Protein AF-A0A6A4ZXA6-F1 (afdb_monomer_lite)

Organism: Aphanomyces astaci (NCBI:txid112090)

Sequence (183 aa):
MFGPQASEKSFHLDRCVRVLPHDNDTHGMFVAVLHKTNELVSVAAGPAAAAPLPSSDKKVATADKKKLLKQRVGVYSPISSGHFKLVSSGFGIDLPSTSFMEHLNFTKTRDVHYVTEGVANVLGRYAGRLHVHKAGTTAFQMTPTGCVVADDGLRAIVRHCSERVITLDMDEFSQMGQFALET

Structure (mmCIF, N/CA/C/O backbone):
data_AF-A0A6A4ZXA6-F1
#
_entry.id   AF-A0A6A4ZXA6-F1
#
loop_
_atom_site.group_PDB
_atom_site.id
_atom_site.type_symbol
_atom_site.label_atom_id
_atom_site.label_alt_id
_atom_site.label_comp_id
_atom_site.label_asym_id
_atom_site.label_entity_id
_atom_site.label_seq_id
_atom_site.pdbx_PDB_ins_code
_atom_site.Cartn_x
_atom_site.Cartn_y
_atom_site.Cartn_z
_atom_site.occupancy
_atom_site.B_iso_or_equiv
_atom_site.auth_seq_id
_atom_site.auth_comp_id
_atom_site.auth_asym_id
_atom_site.auth_atom_id
_atom_site.pdbx_PDB_model_num
ATOM 1 N N . MET A 1 1 ? 11.146 12.376 -38.628 1.00 50.78 1 MET A N 1
ATOM 2 C CA . MET A 1 1 ? 11.640 12.039 -37.274 1.00 50.78 1 MET A CA 1
ATOM 3 C C . MET A 1 1 ? 13.143 11.817 -37.390 1.00 50.78 1 MET A C 1
ATOM 5 O O . MET A 1 1 ? 13.542 11.081 -38.282 1.00 50.78 1 MET A O 1
ATOM 9 N N . PHE A 1 2 ? 13.976 12.512 -36.613 1.00 62.19 2 PHE A N 1
ATOM 10 C CA . PHE A 1 2 ? 15.436 12.391 -36.728 1.00 62.19 2 PHE A CA 1
ATOM 11 C C . PHE A 1 2 ? 15.895 11.013 -36.225 1.00 62.19 2 PHE A C 1
ATOM 13 O O . PHE A 1 2 ? 15.469 10.575 -35.155 1.00 62.19 2 PHE A O 1
ATOM 20 N N . GLY A 1 3 ? 16.705 10.317 -37.028 1.00 65.25 3 GLY A N 1
ATOM 21 C CA . GLY A 1 3 ? 17.327 9.049 -36.642 1.00 65.25 3 GLY A CA 1
ATOM 22 C C . GLY A 1 3 ? 18.438 9.252 -35.603 1.00 65.25 3 GLY A C 1
ATOM 23 O O . GLY A 1 3 ? 18.925 10.376 -35.461 1.00 65.25 3 GLY A O 1
ATOM 24 N N . PRO A 1 4 ? 18.833 8.193 -34.875 1.00 69.81 4 PRO A N 1
ATOM 25 C CA . PRO A 1 4 ? 19.841 8.300 -33.827 1.00 69.81 4 PRO A CA 1
ATOM 26 C C . PRO A 1 4 ? 21.199 8.743 -34.386 1.00 69.81 4 PRO A C 1
ATOM 28 O O . PRO A 1 4 ? 21.635 8.293 -35.451 1.00 69.81 4 PRO A O 1
ATOM 31 N N . GLN A 1 5 ? 21.874 9.624 -33.652 1.00 79.56 5 GLN A N 1
ATOM 32 C CA . GLN A 1 5 ? 23.216 10.100 -33.975 1.00 79.56 5 GLN A CA 1
ATOM 33 C C . GLN A 1 5 ? 24.266 9.004 -33.737 1.00 79.56 5 GLN A C 1
ATOM 35 O O . GLN A 1 5 ? 24.037 8.025 -33.027 1.00 79.56 5 GLN A O 1
ATOM 40 N N . ALA A 1 6 ? 25.458 9.152 -34.327 1.00 75.69 6 ALA A N 1
ATOM 41 C CA . ALA A 1 6 ? 26.517 8.141 -34.235 1.00 75.69 6 ALA A CA 1
ATOM 42 C C . ALA A 1 6 ? 26.943 7.822 -32.786 1.00 75.69 6 ALA A C 1
ATOM 44 O O . ALA A 1 6 ? 27.274 6.675 -32.492 1.00 75.69 6 ALA A O 1
ATOM 45 N N . SER A 1 7 ? 26.881 8.807 -31.886 1.00 77.94 7 SER A N 1
ATOM 46 C CA . SER A 1 7 ? 27.141 8.670 -30.446 1.00 77.94 7 SER A CA 1
ATOM 47 C C . SER A 1 7 ? 26.075 7.861 -29.699 1.00 77.94 7 SER A C 1
ATOM 49 O O . SER A 1 7 ? 26.366 7.295 -28.652 1.00 77.94 7 SER A O 1
ATOM 51 N N . GLU A 1 8 ? 24.860 7.772 -30.240 1.00 74.00 8 GLU A N 1
ATOM 52 C CA . GLU A 1 8 ? 23.698 7.149 -29.594 1.00 74.00 8 GLU A CA 1
ATOM 53 C C . GLU A 1 8 ? 23.562 5.660 -29.943 1.00 74.00 8 GLU A C 1
ATOM 55 O O . GLU A 1 8 ? 22.732 4.951 -29.371 1.00 74.00 8 GLU A O 1
ATOM 60 N N . LYS A 1 9 ? 24.410 5.148 -30.848 1.00 75.62 9 LYS A N 1
ATOM 61 C CA . LYS A 1 9 ? 24.438 3.727 -31.232 1.00 75.62 9 LYS A CA 1
ATOM 62 C C . LYS A 1 9 ? 24.768 2.791 -30.064 1.00 75.62 9 LYS A C 1
ATOM 64 O O . LYS A 1 9 ? 24.406 1.621 -30.114 1.00 75.62 9 LYS A O 1
ATOM 69 N N . SER A 1 10 ? 25.437 3.285 -29.021 1.00 81.50 10 SER A N 1
ATOM 70 C CA . SER A 1 10 ? 25.788 2.512 -27.821 1.00 81.50 10 SER A CA 1
ATOM 71 C C . SER A 1 10 ? 24.666 2.441 -26.779 1.00 81.50 10 SER A C 1
ATOM 73 O O . SER A 1 10 ? 24.775 1.678 -25.825 1.00 81.50 10 SER A O 1
ATOM 75 N N . PHE A 1 11 ? 23.584 3.209 -26.935 1.00 80.88 11 PHE A N 1
ATOM 76 C CA . PHE A 1 11 ? 22.547 3.350 -25.907 1.00 80.88 11 PHE A CA 1
ATOM 77 C C . PHE A 1 11 ? 21.456 2.267 -25.951 1.00 80.88 11 PHE A C 1
ATOM 79 O O . PHE A 1 11 ? 20.495 2.357 -25.193 1.00 80.88 11 PHE A O 1
ATOM 86 N N . HIS A 1 12 ? 21.598 1.238 -26.801 1.00 84.94 12 HIS A N 1
ATOM 87 C CA . HIS A 1 12 ? 20.638 0.127 -26.940 1.00 84.94 12 HIS A CA 1
ATOM 88 C C . HIS A 1 12 ? 19.175 0.596 -27.108 1.00 84.94 12 HIS A C 1
ATOM 90 O O . HIS A 1 12 ? 18.246 0.013 -26.544 1.00 84.94 12 HIS A O 1
ATOM 96 N N . LEU A 1 13 ? 18.971 1.689 -27.859 1.00 87.75 13 LEU A N 1
ATOM 97 C CA . LEU A 1 13 ? 17.669 2.352 -28.031 1.00 87.75 13 LEU A CA 1
ATOM 98 C C . LEU A 1 13 ? 16.626 1.475 -28.734 1.00 87.75 13 LEU A C 1
ATOM 100 O O . LEU A 1 13 ? 15.432 1.727 -28.605 1.00 87.75 13 LEU A O 1
ATOM 104 N N . ASP A 1 14 ? 17.073 0.447 -29.455 1.00 88.00 14 ASP A N 1
ATOM 105 C CA . ASP A 1 14 ? 16.246 -0.582 -30.088 1.00 88.00 14 ASP A CA 1
ATOM 106 C C . ASP A 1 14 ? 15.427 -1.396 -29.074 1.00 88.00 14 ASP A C 1
ATOM 108 O O . ASP A 1 14 ? 14.372 -1.926 -29.412 1.00 88.00 14 ASP A O 1
ATOM 112 N N . ARG A 1 15 ? 15.877 -1.452 -27.814 1.00 89.19 15 ARG A N 1
ATOM 113 C CA . ARG A 1 15 ? 15.171 -2.121 -26.711 1.00 89.19 15 ARG A CA 1
ATOM 114 C C . ARG A 1 15 ? 14.193 -1.206 -25.976 1.00 89.19 15 ARG A C 1
ATOM 116 O O . ARG A 1 15 ? 13.484 -1.669 -25.082 1.00 89.19 15 ARG A O 1
ATOM 123 N N . CYS A 1 16 ? 14.180 0.084 -26.298 1.00 92.25 16 CYS A N 1
ATOM 124 C CA . CYS A 1 16 ? 13.228 1.035 -25.742 1.00 92.25 16 CYS A CA 1
ATOM 125 C C . CYS A 1 16 ? 11.961 1.086 -26.599 1.00 92.25 16 CYS A C 1
ATOM 127 O O . CYS A 1 16 ? 12.003 0.891 -27.812 1.00 92.25 16 CYS A O 1
ATOM 129 N N . VAL A 1 17 ? 10.832 1.412 -25.974 1.00 91.75 17 VAL A N 1
ATOM 130 C CA . VAL A 1 17 ? 9.545 1.519 -26.668 1.00 91.75 17 VAL A CA 1
ATOM 131 C C . VAL A 1 17 ? 9.154 2.986 -26.793 1.00 91.75 17 VAL A C 1
ATOM 133 O O . VAL A 1 17 ? 9.130 3.726 -25.807 1.00 91.75 17 VAL A O 1
ATOM 136 N N . ARG A 1 18 ? 8.837 3.405 -28.020 1.00 91.44 18 ARG A N 1
ATOM 137 C CA . ARG A 1 18 ? 8.199 4.690 -28.323 1.00 91.44 18 ARG A CA 1
ATOM 138 C C . ARG A 1 18 ? 6.748 4.418 -28.680 1.00 91.44 18 ARG A C 1
ATOM 140 O O . ARG A 1 18 ? 6.487 3.723 -29.653 1.00 91.44 18 ARG A O 1
ATOM 147 N N . VAL A 1 19 ? 5.836 4.972 -27.896 1.00 93.44 19 VAL A N 1
ATOM 148 C CA . VAL A 1 19 ? 4.400 4.948 -28.179 1.00 93.44 19 VAL A CA 1
ATOM 149 C C . VAL A 1 19 ? 4.070 6.262 -28.875 1.00 93.44 19 VAL A C 1
ATOM 151 O O . VAL A 1 19 ? 4.289 7.333 -28.298 1.00 93.44 19 VAL A O 1
ATOM 154 N N . LEU A 1 20 ? 3.627 6.190 -30.131 1.00 92.69 20 LEU A N 1
ATOM 155 C CA . LEU A 1 20 ? 3.358 7.367 -30.957 1.00 92.69 20 LEU A CA 1
ATOM 156 C C . LEU A 1 20 ? 1.852 7.638 -31.013 1.00 92.69 20 LEU A C 1
ATOM 158 O O . LEU A 1 20 ? 1.087 6.704 -31.247 1.00 92.69 20 LEU A O 1
ATOM 162 N N . PRO A 1 21 ? 1.405 8.902 -30.862 1.00 95.12 21 PRO A N 1
ATOM 163 C CA . PRO A 1 21 ? -0.023 9.188 -30.781 1.00 95.12 21 PRO A CA 1
ATOM 164 C C . PRO A 1 21 ? -0.852 8.704 -31.969 1.00 95.12 21 PRO A C 1
ATOM 166 O O . PRO A 1 21 ? -1.952 8.199 -31.787 1.00 95.12 21 PRO A O 1
ATOM 169 N N . HIS A 1 22 ? -0.310 8.829 -33.181 1.00 94.00 22 HIS A N 1
ATOM 170 C CA . HIS A 1 22 ? -1.002 8.468 -34.419 1.00 94.00 22 HIS A CA 1
ATOM 171 C C . HIS A 1 22 ? -1.005 6.960 -34.703 1.00 94.00 22 HIS A C 1
ATOM 173 O O . HIS A 1 22 ? -1.900 6.492 -35.397 1.00 94.00 22 HIS A O 1
ATOM 179 N N . ASP A 1 23 ? -0.044 6.208 -34.160 1.00 91.94 23 ASP A N 1
ATOM 180 C CA . ASP A 1 23 ? 0.053 4.756 -34.366 1.00 91.94 23 ASP A CA 1
ATOM 181 C C . ASP A 1 23 ? -0.710 3.965 -33.296 1.00 91.94 23 ASP A C 1
ATOM 183 O O . ASP A 1 23 ? -1.041 2.796 -33.493 1.00 91.94 23 ASP A O 1
ATOM 187 N N . ASN A 1 24 ? -0.954 4.578 -32.133 1.00 90.81 24 ASN A N 1
ATOM 188 C CA . ASN A 1 24 ? -1.471 3.887 -30.954 1.00 90.81 24 ASN A CA 1
ATOM 189 C C . ASN A 1 24 ? -2.740 4.514 -30.353 1.00 90.81 24 ASN A C 1
ATOM 191 O O . ASN A 1 24 ? -3.172 4.040 -29.306 1.00 90.81 24 ASN A O 1
ATOM 195 N N . ASP A 1 25 ? -3.311 5.551 -30.982 1.00 92.31 25 ASP A N 1
ATOM 196 C CA . ASP A 1 25 ? -4.510 6.276 -30.514 1.00 92.31 25 ASP A CA 1
ATOM 197 C C . ASP A 1 25 ? -4.444 6.624 -29.012 1.00 92.31 25 ASP A C 1
ATOM 199 O O . ASP A 1 25 ? -5.334 6.355 -28.207 1.00 92.31 25 ASP A O 1
ATOM 203 N N . THR A 1 26 ? -3.288 7.143 -28.598 1.00 92.25 26 THR A N 1
ATOM 204 C CA . THR A 1 26 ? -2.966 7.451 -27.198 1.00 92.25 26 THR A CA 1
ATOM 205 C C . THR A 1 26 ? -2.014 8.646 -27.119 1.00 92.25 26 THR A C 1
ATOM 207 O O . THR A 1 26 ? -1.685 9.270 -28.125 1.00 92.25 26 THR A O 1
ATOM 210 N N . HIS A 1 27 ? -1.563 9.019 -25.923 1.00 90.44 27 HIS A N 1
ATOM 211 C CA . HIS A 1 27 ? -0.550 10.062 -25.763 1.00 90.44 27 HIS A CA 1
ATOM 212 C C . HIS A 1 27 ? 0.850 9.553 -26.133 1.00 90.44 27 HIS A C 1
ATOM 214 O O . HIS A 1 27 ? 1.136 8.358 -26.125 1.00 90.44 27 HIS A O 1
ATOM 220 N N . GLY A 1 28 ? 1.761 10.481 -26.429 1.00 93.69 28 GLY A N 1
ATOM 221 C CA . GLY A 1 28 ? 3.150 10.139 -26.720 1.00 93.69 28 GLY A CA 1
ATOM 222 C C . GLY A 1 28 ? 3.889 9.718 -25.452 1.00 93.69 28 GLY A C 1
ATOM 223 O O . GLY A 1 28 ? 3.927 10.481 -24.487 1.00 93.69 28 GLY A O 1
ATOM 224 N N . MET A 1 29 ? 4.502 8.534 -25.453 1.00 95.31 29 MET A N 1
ATOM 225 C CA . MET A 1 29 ? 5.278 8.027 -24.314 1.00 95.31 29 MET A CA 1
ATOM 226 C C . MET A 1 29 ? 6.593 7.394 -24.770 1.00 95.31 29 MET A C 1
ATOM 228 O O . MET A 1 29 ? 6.681 6.796 -25.843 1.00 95.31 29 MET A O 1
ATOM 232 N N . PHE A 1 30 ? 7.618 7.491 -23.925 1.00 93.69 30 PHE A N 1
ATOM 233 C CA . PHE A 1 30 ? 8.872 6.764 -24.090 1.00 93.69 30 PHE A CA 1
ATOM 234 C C . PHE A 1 30 ? 9.131 5.907 -22.857 1.00 93.69 30 PHE A C 1
ATOM 236 O O . PHE A 1 30 ? 9.130 6.414 -21.735 1.00 93.69 30 PHE A O 1
ATOM 243 N N . VAL A 1 31 ? 9.355 4.614 -23.073 1.00 94.50 31 VAL A N 1
ATOM 244 C CA . VAL A 1 31 ? 9.535 3.634 -22.005 1.00 94.50 31 VAL A CA 1
ATOM 245 C C . VAL A 1 31 ? 10.896 2.967 -22.153 1.00 94.50 31 VAL A C 1
ATOM 247 O O . VAL A 1 31 ? 11.221 2.401 -23.199 1.00 94.50 31 VAL A O 1
ATOM 250 N N . ALA A 1 32 ? 11.674 3.003 -21.073 1.00 94.81 32 ALA A N 1
ATOM 251 C CA . ALA A 1 32 ? 12.934 2.287 -20.943 1.00 94.81 32 ALA A CA 1
ATOM 252 C C . ALA A 1 32 ? 12.942 1.500 -19.629 1.00 94.81 32 ALA A C 1
ATOM 254 O O . ALA A 1 32 ? 12.649 2.048 -18.566 1.00 94.81 32 ALA A O 1
ATOM 255 N N . VAL A 1 33 ? 13.291 0.215 -19.705 1.00 93.38 33 VAL A N 1
ATOM 256 C CA . VAL A 1 33 ? 13.429 -0.661 -18.537 1.00 93.38 33 VAL A CA 1
ATOM 257 C C . VAL A 1 33 ? 14.907 -0.966 -18.343 1.00 93.38 33 VAL A C 1
ATOM 259 O O . VAL A 1 33 ? 15.556 -1.523 -19.227 1.00 93.38 33 VAL A O 1
ATOM 262 N N . LEU A 1 34 ? 15.442 -0.589 -17.185 1.00 92.00 34 LEU A N 1
ATOM 263 C CA . LEU A 1 34 ? 16.853 -0.759 -16.854 1.00 92.00 34 LEU A CA 1
ATOM 264 C C . LEU A 1 34 ? 17.009 -1.874 -15.821 1.00 92.00 34 LEU A C 1
ATOM 266 O O . LEU A 1 34 ? 16.364 -1.853 -14.774 1.00 92.00 34 LEU A O 1
ATOM 270 N N . HIS A 1 35 ? 17.899 -2.827 -16.098 1.00 90.25 35 HIS A N 1
ATOM 271 C CA . HIS A 1 35 ? 18.305 -3.831 -15.120 1.00 90.25 35 HIS A CA 1
ATOM 272 C C . HIS A 1 35 ? 19.606 -3.391 -14.458 1.00 90.25 35 HIS A C 1
ATOM 274 O O . HIS A 1 35 ? 20.633 -3.213 -15.111 1.00 90.25 35 HIS A O 1
ATOM 280 N N . LYS A 1 36 ? 19.561 -3.219 -13.141 1.00 89.19 36 LYS A N 1
ATOM 281 C CA . LYS A 1 36 ? 20.749 -2.961 -12.341 1.00 89.19 36 LYS A CA 1
ATOM 282 C C . LYS A 1 36 ? 21.529 -4.268 -12.153 1.00 89.19 36 LYS A C 1
ATOM 284 O O . LYS A 1 36 ? 21.052 -5.158 -11.464 1.00 89.19 36 LYS A O 1
ATOM 289 N N . THR A 1 37 ? 22.719 -4.367 -12.744 1.00 89.88 37 THR A N 1
ATOM 290 C CA . THR A 1 37 ? 23.527 -5.605 -12.774 1.00 89.88 37 THR A CA 1
ATOM 291 C C . THR A 1 37 ? 24.485 -5.774 -11.598 1.00 89.88 37 THR A C 1
ATOM 293 O O . THR A 1 37 ? 24.939 -6.883 -11.345 1.00 89.88 37 THR A O 1
ATOM 296 N N . ASN A 1 38 ? 24.797 -4.692 -10.884 1.00 91.00 38 ASN A N 1
ATOM 297 C CA . ASN A 1 38 ? 25.727 -4.694 -9.758 1.00 91.00 38 ASN A CA 1
ATOM 298 C C . ASN A 1 38 ? 25.038 -4.173 -8.498 1.00 91.00 38 ASN A C 1
ATOM 300 O O . ASN A 1 38 ? 24.200 -3.266 -8.559 1.00 91.00 38 ASN A O 1
ATOM 304 N N . GLU A 1 39 ? 25.421 -4.710 -7.343 1.00 84.19 39 GLU A N 1
ATOM 305 C CA . GLU A 1 39 ? 24.947 -4.213 -6.056 1.00 84.19 39 GLU A CA 1
ATOM 306 C C . GLU A 1 39 ? 25.460 -2.780 -5.822 1.00 84.19 39 GLU A C 1
ATOM 308 O O . GLU A 1 39 ? 26.601 -2.454 -6.155 1.00 84.19 39 GLU A O 1
ATOM 313 N N . LEU A 1 40 ? 24.615 -1.885 -5.286 1.00 73.88 40 LEU A N 1
ATOM 314 C CA . LEU A 1 40 ? 25.129 -0.573 -4.873 1.00 73.88 40 LEU A CA 1
ATOM 315 C C . LEU A 1 40 ? 25.835 -0.780 -3.541 1.00 73.88 40 LEU A C 1
ATOM 317 O O . LEU A 1 40 ? 25.205 -1.269 -2.603 1.00 73.88 40 LEU A O 1
ATOM 321 N N . VAL A 1 41 ? 27.066 -0.289 -3.413 1.00 74.94 41 VAL A N 1
ATOM 322 C CA . VAL A 1 41 ? 27.603 0.020 -2.087 1.00 74.94 41 VAL A CA 1
ATOM 323 C C . VAL A 1 41 ? 26.605 0.970 -1.432 1.00 74.94 41 VAL A C 1
ATOM 325 O O . VAL A 1 41 ? 26.224 1.975 -2.036 1.00 74.94 41 VAL A O 1
ATOM 328 N N . SER A 1 42 ? 26.110 0.623 -0.243 1.00 64.38 42 SER A N 1
ATOM 329 C CA . SER A 1 42 ? 25.126 1.445 0.452 1.00 64.38 42 SER A CA 1
ATOM 330 C C . SER A 1 42 ? 25.741 2.809 0.753 1.00 64.38 42 SER A C 1
ATOM 332 O O . SER A 1 42 ? 26.477 2.970 1.726 1.00 64.38 42 SER A O 1
ATOM 334 N N . VAL A 1 43 ? 25.459 3.799 -0.088 1.00 63.66 43 VAL A N 1
ATOM 335 C CA . VAL A 1 43 ? 25.826 5.178 0.199 1.00 63.66 43 VAL A CA 1
ATOM 336 C C . VAL A 1 43 ? 24.891 5.621 1.313 1.00 63.66 43 VAL A C 1
ATOM 338 O O . VAL A 1 43 ? 23.668 5.607 1.148 1.00 63.66 43 VAL A O 1
ATOM 341 N N . ALA A 1 44 ? 25.451 5.941 2.480 1.00 60.12 44 ALA A N 1
ATOM 342 C CA . ALA A 1 44 ? 24.679 6.572 3.534 1.00 60.12 44 ALA A CA 1
ATOM 343 C C . ALA A 1 44 ? 24.067 7.841 2.933 1.00 60.12 44 ALA A C 1
ATOM 345 O O . ALA A 1 44 ? 24.794 8.762 2.563 1.00 60.12 44 ALA A O 1
ATOM 346 N N . ALA A 1 45 ? 22.739 7.863 2.777 1.00 56.75 45 ALA A N 1
ATOM 347 C CA . ALA A 1 45 ? 22.037 9.094 2.451 1.00 56.75 45 ALA A CA 1
ATOM 348 C C . ALA A 1 45 ? 22.528 10.163 3.439 1.00 56.75 45 ALA A C 1
ATOM 350 O O . ALA A 1 45 ? 22.675 9.852 4.627 1.00 56.75 45 ALA A O 1
ATOM 351 N N . GLY A 1 46 ? 22.862 11.349 2.916 1.00 55.84 46 GLY A N 1
ATOM 352 C CA . GLY A 1 46 ? 23.458 12.469 3.651 1.00 55.84 46 GLY A CA 1
ATOM 353 C C . GLY A 1 46 ? 22.744 12.792 4.970 1.00 55.84 46 GLY A C 1
ATOM 354 O O . GLY A 1 46 ? 21.685 12.230 5.253 1.00 55.84 46 GLY A O 1
ATOM 355 N N . PRO A 1 47 ? 23.339 13.664 5.804 1.00 51.59 47 PRO A N 1
ATOM 356 C CA . PRO A 1 47 ? 23.087 13.721 7.238 1.00 51.59 47 PRO A CA 1
ATOM 357 C C . PRO A 1 47 ? 21.594 13.636 7.535 1.00 51.59 47 PRO A C 1
ATOM 359 O O . PRO A 1 47 ? 20.806 14.456 7.063 1.00 51.59 47 PRO A O 1
ATOM 362 N N . ALA A 1 48 ? 21.217 12.618 8.315 1.00 53.38 48 ALA A N 1
ATOM 363 C CA . ALA A 1 48 ? 19.933 12.608 8.990 1.00 53.38 48 ALA A CA 1
ATOM 364 C C . ALA A 1 48 ? 19.730 14.012 9.562 1.00 53.38 48 ALA A C 1
ATOM 366 O O . ALA A 1 48 ? 20.631 14.488 10.259 1.00 53.38 48 ALA A O 1
ATOM 367 N N . ALA A 1 49 ? 18.616 14.678 9.234 1.00 48.03 49 ALA A N 1
ATOM 368 C CA . ALA A 1 49 ? 18.249 15.926 9.892 1.00 48.03 49 ALA A CA 1
ATOM 369 C C . ALA A 1 49 ? 18.500 15.714 11.385 1.00 48.03 49 ALA A C 1
ATOM 371 O O . ALA A 1 49 ? 17.960 14.759 11.955 1.00 48.03 49 ALA A O 1
ATOM 372 N N . ALA A 1 50 ? 19.450 16.477 11.936 1.00 42.47 50 ALA A N 1
ATOM 373 C CA . ALA A 1 50 ? 20.079 16.148 13.201 1.00 42.47 50 ALA A CA 1
ATOM 374 C C . ALA A 1 50 ? 18.992 15.815 14.223 1.00 42.47 50 ALA A C 1
ATOM 376 O O . ALA A 1 50 ? 18.095 16.623 14.474 1.00 42.47 50 ALA A O 1
ATOM 377 N N . ALA A 1 51 ? 19.057 14.620 14.817 1.00 47.47 51 ALA A N 1
ATOM 378 C CA . ALA A 1 51 ? 18.434 14.461 16.118 1.00 47.47 51 ALA A CA 1
ATOM 379 C C . ALA A 1 51 ? 19.026 15.587 16.985 1.00 47.47 51 ALA A C 1
ATOM 381 O O . ALA A 1 51 ? 20.254 15.721 16.986 1.00 47.47 51 ALA A O 1
ATOM 382 N N . PRO A 1 52 ? 18.214 16.436 17.644 1.00 39.78 52 PRO A N 1
ATOM 383 C CA . PRO A 1 52 ? 18.758 17.549 18.402 1.00 39.78 52 PRO A CA 1
ATOM 384 C C . PRO A 1 52 ? 19.734 16.984 19.433 1.00 39.78 52 PRO A C 1
ATOM 386 O O . PRO A 1 52 ? 19.339 16.207 20.308 1.00 39.78 52 PRO A O 1
ATOM 389 N N . LEU A 1 53 ? 21.015 17.326 19.292 1.00 34.00 53 LEU A N 1
ATOM 390 C CA . LEU A 1 53 ? 22.008 17.057 20.320 1.00 34.00 53 LEU A CA 1
ATOM 391 C C . LEU A 1 53 ? 21.581 17.826 21.578 1.00 34.00 53 LEU A C 1
ATOM 393 O O . LEU A 1 53 ? 21.160 18.981 21.473 1.00 34.00 53 LEU A O 1
ATOM 397 N N . PRO A 1 54 ? 21.648 17.208 22.768 1.00 39.12 54 PRO A N 1
ATOM 398 C CA . PRO A 1 54 ? 21.372 17.913 24.003 1.00 39.12 54 PRO A CA 1
ATOM 399 C C . PRO A 1 54 ? 22.438 18.998 24.160 1.00 39.12 54 PRO A C 1
ATOM 401 O O . PRO A 1 54 ? 23.625 18.691 24.241 1.00 39.12 54 PRO A O 1
ATOM 404 N N . SER A 1 55 ? 22.014 20.261 24.195 1.00 37.47 55 SER A N 1
ATOM 405 C CA . SER A 1 55 ? 22.864 21.359 24.639 1.00 37.47 55 SER A CA 1
ATOM 406 C C . SER A 1 55 ? 23.451 20.979 25.996 1.00 37.47 55 SER A C 1
ATOM 408 O O . SER A 1 55 ? 22.724 20.648 26.939 1.00 37.47 55 SER A O 1
ATOM 410 N N . SER A 1 56 ? 24.775 20.948 26.053 1.00 39.66 56 SER A N 1
ATOM 411 C CA . SER A 1 56 ? 25.562 20.669 27.239 1.00 39.66 56 SER A CA 1
ATOM 412 C C . SER A 1 56 ? 25.408 21.812 28.234 1.00 39.66 56 SER A C 1
ATOM 414 O O . SER A 1 56 ? 26.274 22.667 28.325 1.00 39.66 56 SER A O 1
ATOM 416 N N . ASP A 1 57 ? 24.317 21.803 28.990 1.00 34.28 57 ASP A N 1
ATOM 417 C CA . ASP A 1 57 ? 24.240 22.508 30.258 1.00 34.28 57 ASP A CA 1
ATOM 418 C C . ASP A 1 57 ? 23.621 21.587 31.301 1.00 34.28 57 ASP A C 1
ATOM 420 O O . ASP A 1 57 ? 22.481 21.122 31.215 1.00 34.28 57 ASP A O 1
ATOM 424 N N . LYS A 1 58 ? 24.454 21.265 32.290 1.00 42.62 58 LYS A N 1
ATOM 425 C CA . LYS A 1 58 ? 24.099 20.496 33.474 1.00 42.62 58 LYS A CA 1
ATOM 426 C C . LYS A 1 58 ? 22.989 21.233 34.217 1.00 42.62 58 LYS A C 1
ATOM 428 O O . LYS A 1 58 ? 23.272 22.206 34.906 1.00 42.62 58 LYS A O 1
ATOM 433 N N . LYS A 1 59 ? 21.761 20.717 34.152 1.00 32.41 59 LYS A N 1
ATOM 434 C CA . LYS A 1 59 ? 20.785 20.745 35.254 1.00 32.41 59 LYS A CA 1
ATOM 435 C C . LYS A 1 59 ? 19.672 19.727 34.984 1.00 32.41 59 LYS A C 1
ATOM 437 O O . LYS A 1 59 ? 18.915 19.848 34.032 1.00 32.41 59 LYS A O 1
ATOM 442 N N . VAL A 1 60 ? 19.685 18.690 35.823 1.00 41.66 60 VAL A N 1
ATOM 443 C CA . VAL A 1 60 ? 18.576 17.824 36.259 1.00 41.66 60 VAL A CA 1
ATOM 444 C C . VAL A 1 60 ? 17.438 17.650 35.243 1.00 41.66 60 VAL A C 1
ATOM 446 O O . VAL A 1 60 ? 16.525 18.463 35.173 1.00 41.66 60 VAL A O 1
ATOM 449 N N . ALA A 1 61 ? 17.453 16.545 34.495 1.00 32.47 61 ALA A N 1
ATOM 450 C CA . ALA A 1 61 ? 16.292 16.101 33.731 1.00 32.47 61 ALA A CA 1
ATOM 451 C C . ALA A 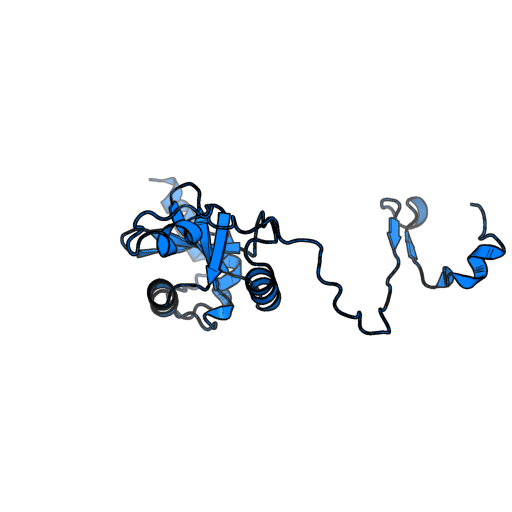1 61 ? 15.990 14.641 34.082 1.00 32.47 61 ALA A C 1
ATOM 453 O O . ALA A 1 61 ? 16.656 13.712 33.626 1.00 32.47 61 ALA A O 1
ATOM 454 N N . THR A 1 62 ? 14.983 14.496 34.938 1.00 35.12 62 THR A N 1
ATOM 455 C CA . THR A 1 62 ? 14.187 13.301 35.219 1.00 35.12 62 THR A CA 1
ATOM 456 C C . THR A 1 62 ? 13.710 12.606 33.937 1.00 35.12 62 THR A C 1
ATOM 458 O O . THR A 1 62 ? 13.809 13.144 32.835 1.00 35.12 62 THR A O 1
ATOM 461 N N . ALA A 1 63 ? 13.204 11.382 34.100 1.00 38.75 63 ALA A N 1
ATOM 462 C CA . ALA A 1 63 ? 12.774 10.375 33.120 1.00 38.75 63 ALA A CA 1
ATOM 463 C C . ALA A 1 63 ? 11.890 10.814 31.913 1.00 38.75 63 ALA A C 1
ATOM 465 O O . ALA A 1 63 ? 11.468 9.969 31.121 1.00 38.75 63 ALA A O 1
ATOM 466 N N . ASP A 1 64 ? 11.640 12.105 31.706 1.00 43.62 64 ASP A N 1
ATOM 467 C CA . ASP A 1 64 ? 10.667 12.664 30.765 1.00 43.62 64 ASP A CA 1
ATOM 468 C C . ASP A 1 64 ? 11.181 12.868 29.328 1.00 43.62 64 ASP A C 1
ATOM 470 O O . ASP A 1 64 ? 10.392 12.870 28.379 1.00 43.62 64 ASP A O 1
ATOM 474 N N . LYS A 1 65 ? 12.500 12.938 29.086 1.00 40.66 65 LYS A N 1
ATOM 475 C CA . LYS A 1 65 ? 13.032 13.139 27.715 1.00 40.66 65 LYS A CA 1
ATOM 476 C C . LYS A 1 65 ? 12.845 11.937 26.776 1.00 40.66 65 LYS A C 1
ATOM 478 O O . LYS A 1 65 ? 12.801 12.117 25.561 1.00 40.66 65 LYS A O 1
ATOM 483 N N . LYS A 1 66 ? 12.645 10.719 27.301 1.00 36.44 66 LYS A N 1
ATOM 484 C CA . LYS A 1 66 ? 12.325 9.526 26.482 1.00 36.44 66 LYS A CA 1
ATOM 485 C C . LYS A 1 66 ? 10.877 9.512 25.964 1.00 36.44 66 LYS A C 1
ATOM 487 O O . LYS A 1 66 ? 10.571 8.737 25.057 1.00 36.44 66 LYS A O 1
ATOM 492 N N . LYS A 1 67 ? 9.994 10.356 26.513 1.00 42.78 67 LYS A N 1
ATOM 493 C CA . LYS A 1 67 ? 8.587 10.485 26.091 1.00 42.78 67 LYS A CA 1
ATOM 494 C C . LYS A 1 67 ? 8.407 11.449 24.911 1.00 42.78 67 LYS A C 1
ATOM 496 O O . LYS A 1 67 ? 7.559 11.204 24.062 1.00 42.78 67 LYS A O 1
ATOM 501 N N . LEU A 1 68 ? 9.243 12.483 24.805 1.00 44.84 68 LEU A N 1
ATOM 502 C CA . LEU A 1 68 ? 9.069 13.581 23.839 1.00 44.84 68 LEU A CA 1
ATOM 503 C C . LEU A 1 68 ? 9.445 13.230 22.387 1.00 44.84 68 LEU A C 1
ATOM 505 O O . LEU A 1 68 ? 8.825 13.731 21.456 1.00 44.84 68 LEU A O 1
ATOM 509 N N . LEU A 1 69 ? 10.388 12.308 22.164 1.00 45.66 69 LEU A N 1
ATOM 510 C CA . LEU A 1 69 ? 10.719 11.821 20.812 1.00 45.66 69 LEU A CA 1
ATOM 511 C C . LEU A 1 69 ? 9.663 10.860 20.232 1.00 45.66 69 LEU A C 1
ATOM 513 O O . LEU A 1 69 ? 9.618 10.664 19.021 1.00 45.66 69 LEU A O 1
ATOM 517 N N . LYS A 1 70 ? 8.793 10.285 21.077 1.00 48.91 70 LYS A N 1
ATOM 518 C CA . LYS A 1 70 ? 7.739 9.329 20.684 1.00 48.91 70 LYS A CA 1
ATOM 519 C C . LYS A 1 70 ? 6.429 9.988 20.230 1.00 48.91 70 LYS A C 1
ATOM 521 O O . LYS A 1 70 ? 5.489 9.278 19.889 1.00 48.91 70 LYS A O 1
ATOM 526 N N . GLN A 1 71 ? 6.345 11.317 20.244 1.00 52.22 71 GLN A N 1
ATOM 527 C CA . GLN A 1 71 ? 5.124 12.071 19.938 1.00 52.22 71 GLN A CA 1
ATOM 528 C C . GLN A 1 71 ? 5.355 13.151 18.877 1.00 52.22 71 GLN A C 1
ATOM 530 O O . GLN A 1 71 ? 4.800 14.245 18.941 1.00 52.22 71 GLN A O 1
ATOM 535 N N . ARG A 1 72 ? 6.164 12.852 17.858 1.00 62.16 72 ARG A N 1
ATOM 536 C CA . ARG A 1 72 ? 6.084 13.631 16.623 1.00 62.16 72 ARG A CA 1
ATOM 537 C C . ARG A 1 72 ? 4.862 13.135 15.859 1.00 62.16 72 ARG A C 1
ATOM 539 O O . ARG A 1 72 ? 4.806 11.980 15.449 1.00 62.16 72 ARG A O 1
ATOM 546 N N . VAL A 1 73 ? 3.863 14.002 15.750 1.00 64.75 73 VAL A N 1
ATOM 547 C CA . VAL A 1 73 ? 2.715 13.809 14.863 1.00 64.75 73 VAL A CA 1
ATOM 548 C C . VAL A 1 73 ? 3.226 13.514 13.448 1.00 64.75 73 VAL A C 1
ATOM 550 O O . VAL A 1 73 ? 4.219 14.109 13.025 1.00 64.75 73 VAL A O 1
ATOM 553 N N . GLY A 1 74 ? 2.582 12.582 12.744 1.00 70.50 74 GLY A N 1
ATOM 554 C CA . GLY A 1 74 ? 2.977 12.178 11.391 1.00 70.50 74 GLY A CA 1
ATOM 555 C C . GLY A 1 74 ? 4.035 11.070 11.328 1.00 70.50 74 GLY A C 1
ATOM 556 O O . GLY A 1 74 ? 4.573 10.792 10.259 1.00 70.50 74 GLY A O 1
ATOM 557 N N . VAL A 1 75 ? 4.395 10.457 12.463 1.00 82.88 75 VAL A N 1
ATOM 558 C CA . VAL A 1 75 ? 5.380 9.365 12.505 1.00 82.88 75 VAL A CA 1
ATOM 559 C C . VAL A 1 75 ? 4.682 8.011 12.541 1.00 82.88 75 VAL A C 1
ATOM 561 O O . VAL A 1 75 ? 3.774 7.788 13.343 1.00 82.88 75 VAL A O 1
ATOM 564 N N . TYR A 1 76 ? 5.163 7.102 11.693 1.00 89.31 76 TYR A N 1
ATOM 565 C CA . TYR A 1 76 ? 4.791 5.693 11.704 1.00 89.31 76 TYR A CA 1
ATOM 566 C C . TYR A 1 76 ? 5.648 4.922 12.710 1.00 89.31 76 TYR A C 1
ATOM 568 O O . TYR A 1 76 ? 6.872 5.071 12.750 1.00 89.31 76 TYR A O 1
ATOM 576 N N . SER A 1 77 ? 5.014 4.066 13.501 1.00 90.38 77 SER A N 1
ATOM 577 C CA . SER A 1 77 ? 5.671 3.157 14.439 1.00 90.38 77 SER A CA 1
ATOM 578 C C . SER A 1 77 ? 5.101 1.745 14.328 1.00 90.38 77 SER A C 1
ATOM 580 O O . SER A 1 77 ? 3.965 1.591 13.887 1.00 90.38 77 SER A O 1
ATOM 582 N N . PRO A 1 78 ? 5.844 0.704 14.738 1.00 92.00 78 PRO A N 1
ATOM 583 C CA . PRO A 1 78 ? 5.285 -0.639 14.849 1.00 92.00 78 PRO A CA 1
ATOM 584 C C . PRO A 1 78 ? 4.024 -0.646 15.719 1.00 92.00 78 PRO A C 1
ATOM 586 O O . PRO A 1 78 ? 3.944 0.107 16.696 1.00 92.00 78 PRO A O 1
ATOM 589 N N . ILE A 1 79 ? 3.055 -1.488 15.363 1.00 92.94 79 ILE A N 1
ATOM 590 C CA . ILE A 1 79 ? 1.816 -1.623 16.129 1.00 92.94 79 ILE A CA 1
ATOM 591 C C . ILE A 1 79 ? 2.095 -2.076 17.568 1.00 92.94 79 ILE A C 1
ATOM 593 O O . ILE A 1 79 ? 2.951 -2.926 17.829 1.00 92.94 79 ILE A O 1
ATOM 597 N N . SER A 1 80 ? 1.378 -1.495 18.526 1.00 91.56 80 SER A N 1
ATOM 598 C CA . SER A 1 80 ? 1.444 -1.922 19.919 1.00 91.56 80 SER A CA 1
ATOM 599 C C . SER A 1 80 ? 0.790 -3.293 20.101 1.00 91.56 80 SER A C 1
ATOM 601 O O . SER A 1 80 ? -0.199 -3.628 19.451 1.00 91.56 80 SER A O 1
ATOM 603 N N . SER A 1 81 ? 1.305 -4.093 21.035 1.00 90.81 81 SER A N 1
ATOM 604 C CA . SER A 1 81 ? 0.765 -5.432 21.304 1.00 90.81 81 SER A CA 1
ATOM 605 C C . SER A 1 81 ? -0.699 -5.411 21.756 1.00 90.81 81 SER A C 1
ATOM 607 O O . SER A 1 81 ? -1.435 -6.347 21.463 1.00 90.81 81 SER A O 1
ATOM 609 N N . GLY A 1 82 ? -1.129 -4.348 22.444 1.00 90.44 82 GLY A N 1
ATOM 610 C CA . GLY A 1 82 ? -2.520 -4.155 22.856 1.00 90.44 82 GLY A CA 1
ATOM 611 C C . GLY A 1 82 ? -3.451 -3.908 21.671 1.00 90.44 82 GLY A C 1
ATOM 612 O O . GLY A 1 82 ? -4.433 -4.629 21.513 1.00 90.44 82 GLY A O 1
ATOM 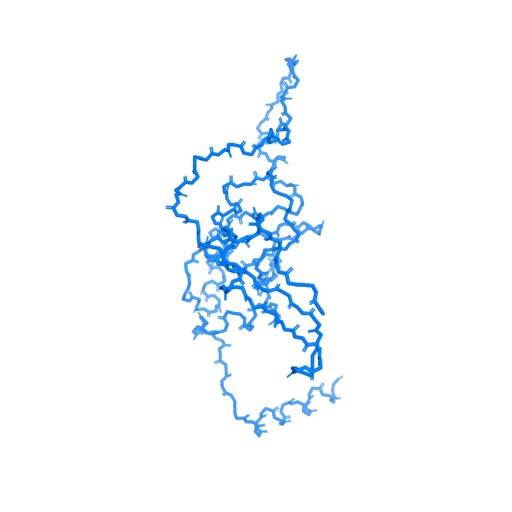613 N N . HIS A 1 83 ? -3.120 -2.943 20.805 1.00 91.00 83 HIS A N 1
ATOM 614 C CA . HIS A 1 83 ? -3.931 -2.657 19.617 1.00 91.00 83 HIS A CA 1
ATOM 615 C C . HIS A 1 83 ? -3.912 -3.816 18.619 1.00 91.00 83 HIS A C 1
ATOM 617 O O . HIS A 1 83 ? -4.949 -4.130 18.044 1.00 91.00 83 HIS A O 1
ATOM 623 N N . PHE A 1 84 ? -2.770 -4.495 18.453 1.00 93.31 84 PHE A N 1
ATOM 624 C CA . PHE A 1 84 ? -2.699 -5.671 17.589 1.00 93.31 84 PHE A CA 1
ATOM 625 C C . PHE A 1 84 ? -3.612 -6.784 18.090 1.00 93.31 84 PHE A C 1
ATOM 627 O O . PHE A 1 84 ? -4.390 -7.296 17.301 1.00 93.31 84 PHE A O 1
ATOM 634 N N . LYS A 1 85 ? -3.587 -7.102 19.393 1.00 92.88 85 LYS A N 1
ATOM 635 C CA . LYS A 1 85 ? -4.493 -8.104 19.973 1.00 92.88 85 LYS A CA 1
ATOM 636 C C . LYS A 1 85 ? -5.958 -7.742 19.763 1.00 92.88 85 LYS A C 1
ATOM 638 O O . LYS A 1 85 ? -6.727 -8.610 19.381 1.00 92.88 85 LYS A O 1
ATOM 643 N N . LEU A 1 86 ? -6.323 -6.478 19.989 1.00 91.81 86 LEU A N 1
ATOM 644 C CA . LEU A 1 86 ? -7.691 -5.991 19.803 1.00 91.81 86 LEU A CA 1
ATOM 645 C C . LEU A 1 86 ? -8.171 -6.195 18.359 1.00 91.81 86 LEU A C 1
ATOM 647 O O . LEU A 1 86 ? -9.273 -6.687 18.133 1.00 91.81 86 LEU A O 1
ATOM 651 N N . VAL A 1 87 ? -7.331 -5.828 17.392 1.00 91.69 87 VAL A N 1
ATOM 652 C CA . VAL A 1 87 ? -7.626 -5.970 15.964 1.00 91.69 87 VAL A CA 1
ATOM 653 C C . VAL A 1 87 ? -7.642 -7.442 15.549 1.00 91.69 87 VAL A C 1
ATOM 655 O O . VAL A 1 87 ? -8.580 -7.884 14.890 1.00 91.69 87 VAL A O 1
ATOM 658 N N . SER A 1 88 ? -6.642 -8.219 15.967 1.00 92.31 88 SER A N 1
ATOM 659 C CA . SER A 1 88 ? -6.503 -9.619 15.576 1.00 92.31 88 SER A CA 1
ATOM 660 C C . SER A 1 88 ? -7.628 -10.479 16.131 1.00 92.31 88 SER A C 1
ATOM 662 O O . SER A 1 88 ? -8.185 -11.281 15.393 1.00 92.31 88 SER A O 1
ATOM 664 N N . SER A 1 89 ? -7.990 -10.297 17.406 1.00 90.62 89 SER A N 1
ATOM 665 C CA . SER A 1 89 ? -9.086 -11.039 18.031 1.00 90.62 89 SER A CA 1
ATOM 666 C C . SER A 1 89 ? -10.456 -10.509 17.632 1.00 90.62 89 SER A C 1
ATOM 668 O O . SER A 1 89 ? -11.427 -11.238 17.723 1.00 90.62 89 SER A O 1
ATOM 670 N N . GLY A 1 90 ? -10.564 -9.230 17.265 1.00 89.25 90 GLY A N 1
ATOM 671 C CA . GLY A 1 90 ? -11.841 -8.625 16.895 1.00 89.25 90 GLY A CA 1
ATOM 672 C C . GLY A 1 90 ? -12.331 -9.044 15.510 1.00 89.25 90 GLY A C 1
ATOM 673 O O . GLY A 1 90 ? -13.540 -9.108 15.300 1.00 89.25 90 GLY A O 1
ATOM 674 N N . PHE A 1 91 ? -11.403 -9.300 14.582 1.00 90.50 91 PHE A N 1
ATOM 675 C CA . PHE A 1 91 ? -11.695 -9.565 13.167 1.00 90.50 91 PHE A CA 1
ATOM 676 C C . PHE A 1 91 ? -11.111 -10.889 12.652 1.00 90.50 91 PHE A C 1
ATOM 678 O O . PHE A 1 91 ? -11.243 -11.191 11.467 1.00 90.50 91 PHE A O 1
ATOM 685 N N . GLY A 1 92 ? -10.466 -11.679 13.517 1.00 91.12 92 GLY A N 1
ATOM 686 C CA . GLY A 1 92 ? -9.823 -12.934 13.125 1.00 91.12 92 GLY A CA 1
ATOM 687 C C . GLY A 1 92 ? -8.760 -12.720 12.045 1.00 91.12 92 GLY A C 1
ATOM 688 O O . GLY A 1 92 ? -8.832 -13.314 10.976 1.00 91.12 92 GLY A O 1
ATOM 689 N N . ILE A 1 93 ? -7.830 -11.792 12.283 1.00 92.69 93 ILE A N 1
ATOM 690 C CA . ILE A 1 93 ? -6.839 -11.388 11.275 1.00 92.69 93 ILE A CA 1
ATOM 691 C C . ILE A 1 93 ? -5.743 -12.452 11.118 1.00 92.69 93 ILE A C 1
ATOM 693 O O . ILE A 1 93 ? -4.943 -12.648 12.034 1.00 92.69 93 ILE A O 1
ATOM 697 N N . ASP A 1 94 ? -5.644 -13.050 9.929 1.00 91.81 94 ASP A N 1
ATOM 698 C CA . ASP A 1 94 ? -4.577 -13.982 9.524 1.00 91.81 94 ASP A CA 1
ATOM 699 C C . ASP A 1 94 ? -3.380 -13.245 8.892 1.00 91.81 94 ASP A C 1
ATOM 701 O O . ASP A 1 94 ? -2.999 -13.449 7.738 1.00 91.81 94 ASP A O 1
ATOM 705 N N . LEU A 1 95 ? -2.820 -12.285 9.630 1.00 91.38 95 LEU A N 1
ATOM 706 C CA . LEU A 1 95 ? -1.635 -11.530 9.223 1.00 91.38 95 LEU A CA 1
ATOM 707 C C . LEU A 1 95 ? -0.715 -11.288 10.423 1.00 91.38 95 LEU A C 1
ATOM 709 O O . LEU A 1 95 ? -1.192 -11.054 11.539 1.00 91.38 95 LEU A O 1
ATOM 713 N N . PRO A 1 96 ? 0.613 -11.270 10.214 1.00 92.94 96 PRO A N 1
ATOM 714 C CA . PRO A 1 96 ? 1.552 -10.944 11.273 1.00 92.94 96 PRO A CA 1
ATOM 715 C C . PRO A 1 96 ? 1.464 -9.462 11.660 1.00 92.94 96 PRO A C 1
ATOM 717 O O . PRO A 1 96 ? 1.095 -8.594 10.867 1.00 92.94 96 PRO A O 1
ATOM 720 N N . SER A 1 97 ? 1.913 -9.134 12.873 1.00 92.19 97 SER A N 1
ATOM 721 C CA . SER A 1 97 ? 1.963 -7.746 13.357 1.00 92.19 97 SER A CA 1
ATOM 722 C C . SER A 1 97 ? 2.867 -6.834 12.518 1.00 92.19 97 SER A C 1
ATOM 724 O O . SER A 1 97 ? 2.751 -5.616 12.601 1.00 92.19 97 SER A O 1
ATOM 726 N N . THR A 1 98 ? 3.776 -7.401 11.719 1.00 92.88 98 THR A N 1
ATOM 727 C CA . THR A 1 98 ? 4.666 -6.668 10.803 1.00 92.88 98 THR A CA 1
ATOM 728 C C . THR A 1 98 ? 3.929 -6.053 9.615 1.00 92.88 98 THR A C 1
ATOM 730 O O . THR A 1 98 ? 4.411 -5.077 9.046 1.00 92.88 98 THR A O 1
ATOM 733 N N . SER A 1 99 ? 2.747 -6.571 9.271 1.00 93.88 99 SER A N 1
ATOM 734 C CA . SER A 1 99 ? 1.872 -6.011 8.235 1.00 93.88 99 SER A CA 1
ATOM 735 C C . SER A 1 99 ? 1.100 -4.773 8.702 1.00 93.88 99 SER A C 1
ATOM 737 O O . SER A 1 99 ? 0.347 -4.187 7.925 1.00 93.88 99 SER A O 1
ATOM 739 N N . PHE A 1 100 ? 1.274 -4.362 9.962 1.00 94.25 100 PHE A N 1
ATOM 740 C CA . PHE A 1 100 ? 0.559 -3.240 10.551 1.00 94.25 100 PHE A CA 1
ATOM 741 C C . PHE A 1 100 ? 1.507 -2.212 11.162 1.00 94.25 100 PHE A C 1
ATOM 743 O O . PHE A 1 100 ? 2.466 -2.536 11.867 1.00 94.25 100 PHE A O 1
ATOM 750 N N . MET A 1 101 ? 1.195 -0.939 10.942 1.00 93.62 101 MET A N 1
ATOM 751 C CA . MET A 1 101 ? 1.889 0.180 11.572 1.00 93.62 101 MET A CA 1
ATOM 752 C C . MET A 1 101 ? 0.898 1.151 12.191 1.00 93.62 101 MET A C 1
ATOM 754 O O . MET A 1 101 ? -0.158 1.420 11.634 1.00 93.62 101 MET A O 1
ATOM 758 N N . GLU A 1 102 ? 1.253 1.703 13.342 1.00 93.25 102 GLU A N 1
ATOM 759 C CA . GLU A 1 102 ? 0.528 2.806 13.957 1.00 93.25 102 GLU A CA 1
ATOM 760 C C . GLU A 1 102 ? 1.005 4.135 13.381 1.00 93.25 102 GLU A C 1
ATOM 762 O O . GLU A 1 102 ? 2.208 4.383 13.290 1.00 93.25 102 GLU A O 1
ATOM 767 N N . HIS A 1 103 ? 0.061 5.008 13.059 1.00 91.12 103 HIS A N 1
ATOM 768 C CA . HIS A 1 103 ? 0.306 6.379 12.648 1.00 91.12 103 HIS A CA 1
ATOM 769 C C . HIS A 1 103 ? -0.308 7.337 13.670 1.00 91.12 103 HIS A C 1
ATOM 771 O O . HIS A 1 103 ? -1.502 7.267 13.963 1.00 91.12 103 HIS A O 1
ATOM 777 N N . LEU A 1 104 ? 0.512 8.227 14.238 1.00 86.38 104 LEU A N 1
ATOM 778 C CA . LEU A 1 104 ? 0.026 9.247 15.166 1.00 86.38 104 LEU A CA 1
ATOM 779 C C . LEU A 1 104 ? -0.518 10.449 14.386 1.00 86.38 104 LEU A C 1
ATOM 781 O O . LEU A 1 104 ? 0.254 11.252 13.855 1.00 86.38 104 LEU A O 1
ATOM 785 N N . ASN A 1 105 ? -1.838 10.598 14.377 1.00 80.06 105 ASN A N 1
ATOM 786 C CA . ASN A 1 105 ? -2.513 11.719 13.734 1.00 80.06 105 ASN A CA 1
ATOM 787 C C . ASN A 1 105 ? -2.353 13.027 14.521 1.00 80.06 105 ASN A C 1
ATOM 789 O O . ASN A 1 105 ? -1.986 13.047 15.699 1.00 80.06 105 ASN A O 1
ATOM 793 N N . PHE A 1 106 ? -2.689 14.146 13.871 1.00 75.88 106 PHE A N 1
ATOM 794 C CA . PHE A 1 106 ? -2.703 15.483 14.484 1.00 75.88 106 PHE A CA 1
ATOM 795 C C . PHE A 1 106 ? -3.649 15.587 15.684 1.00 75.88 106 PHE A C 1
ATOM 797 O O . PHE A 1 106 ? -3.358 16.294 16.646 1.00 75.88 106 PHE A O 1
ATOM 804 N N . THR A 1 107 ? -4.726 14.807 15.672 1.00 75.00 107 THR A N 1
ATOM 805 C CA . THR A 1 107 ? -5.686 14.630 16.772 1.00 75.00 107 THR A CA 1
ATOM 806 C C . THR A 1 107 ? -5.114 13.854 17.963 1.00 75.00 107 THR A C 1
ATOM 808 O O . THR A 1 107 ? -5.819 13.628 18.942 1.00 75.00 107 THR A O 1
ATOM 811 N N . LYS A 1 108 ? -3.843 13.431 17.898 1.00 76.25 108 LYS A N 1
ATOM 812 C CA . LYS A 1 108 ? -3.169 12.541 18.859 1.00 76.25 108 LYS A CA 1
ATOM 813 C C . LYS A 1 108 ? -3.820 11.158 18.989 1.00 76.25 108 LYS A C 1
ATOM 815 O O . LYS A 1 108 ? -3.439 10.401 19.882 1.00 76.25 108 LYS A O 1
ATOM 820 N N . THR A 1 109 ? -4.747 10.809 18.098 1.00 81.69 109 THR A N 1
ATOM 821 C CA . THR A 1 109 ? -5.233 9.437 17.938 1.00 81.69 109 THR A CA 1
ATOM 822 C C . THR A 1 109 ? -4.208 8.627 17.153 1.00 81.69 109 THR A C 1
ATOM 824 O O . THR A 1 109 ? -3.427 9.176 16.368 1.00 81.69 109 THR A O 1
ATOM 827 N N . ARG A 1 110 ? -4.161 7.321 17.414 1.00 87.31 110 ARG A N 1
ATOM 828 C CA . ARG A 1 110 ? -3.298 6.400 16.677 1.00 87.31 110 ARG A CA 1
ATOM 829 C C . ARG A 1 110 ? -4.153 5.554 15.768 1.00 87.31 110 ARG A C 1
ATOM 831 O O . ARG A 1 110 ? -4.905 4.725 16.260 1.00 87.31 110 ARG A O 1
ATOM 838 N N . ASP A 1 111 ? -3.993 5.722 14.473 1.00 92.62 111 ASP A N 1
ATOM 839 C CA . ASP A 1 111 ? -4.660 4.852 13.518 1.00 92.62 111 ASP A CA 1
ATOM 840 C C . ASP A 1 111 ? -3.728 3.704 13.157 1.00 92.62 111 ASP A C 1
ATOM 842 O O . ASP A 1 111 ? -2.505 3.858 13.135 1.00 92.62 111 ASP A O 1
ATOM 846 N N . VAL A 1 112 ? -4.298 2.540 12.878 1.00 94.19 112 VAL A N 1
ATOM 847 C CA . VAL A 1 112 ? -3.556 1.380 12.397 1.00 94.19 112 VAL A CA 1
ATOM 848 C C . VAL A 1 112 ? -3.679 1.312 10.886 1.00 94.19 112 VAL A C 1
ATOM 850 O O . VAL A 1 112 ? -4.771 1.251 10.325 1.00 94.19 112 VAL A O 1
ATOM 853 N N . HIS A 1 113 ? -2.531 1.311 10.228 1.00 95.06 113 HIS A N 1
ATOM 854 C CA . HIS A 1 113 ? -2.370 1.204 8.791 1.00 95.06 113 HIS A CA 1
ATOM 855 C C . HIS A 1 113 ? -1.940 -0.212 8.421 1.00 95.06 113 HIS A C 1
ATOM 857 O O . HIS A 1 113 ? -1.026 -0.762 9.035 1.00 95.06 113 HIS A O 1
ATOM 863 N N . TYR 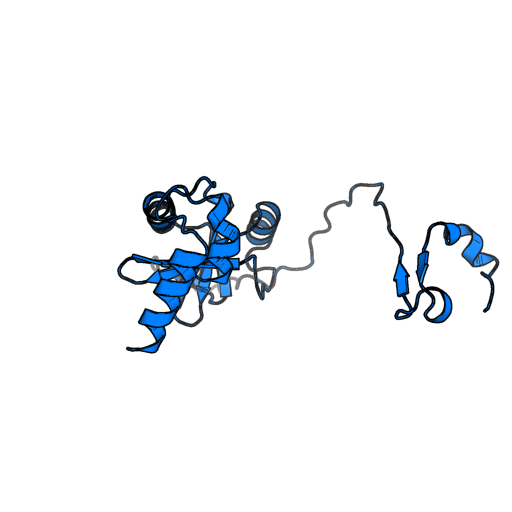A 1 114 ? -2.565 -0.769 7.389 1.00 95.38 114 TYR A N 1
ATOM 864 C CA . TYR A 1 114 ? -2.109 -1.978 6.718 1.00 95.38 114 TYR A CA 1
ATOM 865 C C . TYR A 1 114 ? -1.038 -1.614 5.687 1.00 95.38 114 TYR A C 1
ATOM 867 O O . TYR A 1 114 ? -1.256 -0.766 4.815 1.00 95.38 114 TYR A O 1
ATOM 875 N N . VAL A 1 115 ? 0.133 -2.236 5.805 1.00 94.94 115 VAL A N 1
ATOM 876 C CA . VAL A 1 115 ? 1.307 -1.985 4.966 1.00 94.94 115 VAL A CA 1
ATOM 877 C C . VAL A 1 115 ? 1.950 -3.298 4.531 1.00 94.94 115 VAL A C 1
ATOM 879 O O . VAL A 1 115 ? 1.925 -4.301 5.237 1.00 94.94 115 VAL A O 1
ATOM 882 N N . THR A 1 116 ? 2.596 -3.277 3.367 1.00 93.50 116 THR A N 1
ATOM 883 C CA . THR A 1 116 ? 3.479 -4.380 2.959 1.00 93.50 116 THR A CA 1
ATOM 884 C C . THR A 1 116 ? 4.741 -4.421 3.825 1.00 93.50 116 THR A C 1
ATOM 886 O O . THR A 1 116 ? 5.215 -3.382 4.293 1.00 93.50 116 THR A O 1
ATOM 889 N N . GLU A 1 117 ? 5.345 -5.600 3.963 1.00 92.25 117 GLU A N 1
ATOM 890 C CA . GLU A 1 117 ? 6.581 -5.789 4.732 1.00 92.25 117 GLU A CA 1
ATOM 891 C C . GLU A 1 117 ? 7.739 -4.913 4.220 1.00 92.25 117 GLU A C 1
ATOM 893 O O . GLU A 1 117 ? 8.469 -4.311 5.006 1.00 92.25 117 GLU A O 1
ATOM 898 N N . GLY A 1 118 ? 7.865 -4.751 2.897 1.00 91.69 118 GLY A N 1
ATOM 899 C CA . GLY A 1 118 ? 8.876 -3.873 2.301 1.00 91.69 118 GLY A CA 1
ATOM 900 C C . GLY A 1 118 ? 8.737 -2.418 2.759 1.00 91.69 118 GLY A C 1
ATOM 901 O O . GLY A 1 118 ? 9.731 -1.769 3.087 1.00 91.69 118 GLY A O 1
ATOM 902 N N . VAL A 1 119 ? 7.501 -1.920 2.859 1.00 92.88 119 VAL A N 1
ATOM 903 C CA . VAL A 1 119 ? 7.220 -0.568 3.364 1.00 92.88 119 VAL A CA 1
ATOM 904 C C . VAL A 1 119 ? 7.512 -0.476 4.861 1.00 92.88 119 VAL A C 1
ATOM 906 O O . VAL A 1 119 ? 8.175 0.473 5.278 1.00 92.88 119 VAL A O 1
ATOM 909 N N . ALA A 1 120 ? 7.103 -1.465 5.661 1.00 92.00 120 ALA A N 1
ATOM 910 C CA . ALA A 1 120 ? 7.412 -1.503 7.092 1.00 92.00 120 ALA A CA 1
ATOM 911 C C . ALA A 1 120 ? 8.931 -1.464 7.352 1.00 92.00 120 ALA A C 1
ATOM 913 O O . ALA A 1 120 ? 9.404 -0.697 8.196 1.00 92.00 120 ALA A O 1
ATOM 914 N N . ASN A 1 121 ? 9.709 -2.203 6.555 1.00 91.00 121 ASN A N 1
ATOM 915 C CA . ASN A 1 121 ? 11.170 -2.220 6.622 1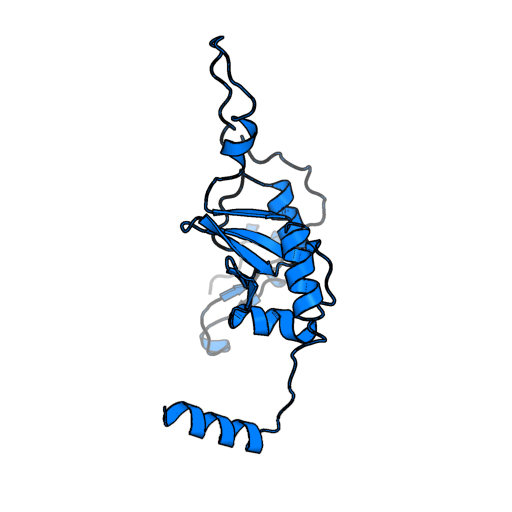.00 91.00 121 ASN A CA 1
ATOM 916 C C . ASN A 1 121 ? 11.790 -0.862 6.265 1.00 91.00 121 ASN A C 1
ATOM 918 O O . ASN A 1 121 ? 12.698 -0.399 6.958 1.00 91.00 121 ASN A O 1
ATOM 922 N N . VAL A 1 122 ? 11.291 -0.185 5.225 1.00 90.38 122 VAL A N 1
ATOM 923 C CA . VAL A 1 122 ? 11.742 1.170 4.858 1.00 90.38 122 VAL A CA 1
ATOM 924 C C . VAL A 1 122 ? 11.426 2.168 5.973 1.00 90.38 122 VAL A C 1
ATOM 926 O O . VAL A 1 122 ? 12.295 2.949 6.364 1.00 90.38 122 VAL A O 1
ATOM 929 N N . LEU A 1 123 ? 10.216 2.123 6.529 1.00 89.25 123 LEU A N 1
ATOM 930 C CA . LEU A 1 123 ? 9.790 3.032 7.592 1.00 89.25 123 LEU A CA 1
ATOM 931 C C . LEU A 1 123 ? 10.579 2.820 8.885 1.00 89.25 123 LEU A C 1
ATOM 933 O O . LEU A 1 123 ? 10.979 3.797 9.514 1.00 89.25 123 LEU A O 1
ATOM 937 N N . GLY A 1 124 ? 10.867 1.567 9.248 1.00 85.69 124 GLY A N 1
ATOM 938 C CA . GLY A 1 124 ? 11.734 1.242 10.379 1.00 85.69 124 GLY A CA 1
ATOM 939 C C . GLY A 1 124 ? 13.179 1.699 10.159 1.00 85.69 124 GLY A C 1
ATOM 940 O O . GLY A 1 124 ? 13.764 2.348 11.026 1.00 85.69 124 GLY A O 1
ATOM 941 N N . ARG A 1 125 ? 13.749 1.423 8.977 1.00 86.12 125 ARG A N 1
ATOM 942 C CA . ARG A 1 125 ? 15.146 1.751 8.641 1.00 86.12 125 ARG A CA 1
ATOM 943 C C . ARG A 1 125 ? 15.407 3.254 8.542 1.00 86.12 125 ARG A C 1
ATOM 945 O O . ARG A 1 125 ? 16.487 3.711 8.916 1.00 86.12 125 ARG A O 1
ATOM 952 N N . TYR A 1 126 ? 14.442 4.016 8.036 1.00 84.81 126 TYR A N 1
ATOM 953 C CA . TYR A 1 126 ? 14.562 5.459 7.807 1.00 84.81 126 TYR A CA 1
ATOM 954 C C . TYR A 1 126 ? 13.675 6.288 8.746 1.00 84.81 126 TYR A C 1
ATOM 956 O O . TYR A 1 126 ? 13.366 7.446 8.447 1.00 84.81 126 TYR A O 1
ATOM 964 N N . ALA A 1 127 ? 13.298 5.729 9.900 1.00 81.75 127 ALA A N 1
ATOM 965 C CA . ALA A 1 127 ? 12.506 6.416 10.912 1.00 81.75 127 ALA A CA 1
ATOM 966 C C . ALA A 1 127 ? 13.138 7.771 11.285 1.00 81.75 127 ALA A C 1
ATOM 968 O O . ALA A 1 127 ? 14.315 7.860 11.639 1.00 81.75 127 ALA A O 1
ATOM 969 N N . GLY A 1 128 ? 12.360 8.849 11.164 1.00 77.06 128 GLY A N 1
ATOM 970 C CA . GLY A 1 128 ? 12.814 10.219 11.431 1.00 77.06 128 GLY A CA 1
ATOM 971 C C . GLY A 1 128 ? 13.744 10.831 10.374 1.00 77.06 128 GLY A C 1
ATOM 972 O O . GLY A 1 128 ? 14.105 11.998 10.514 1.00 77.06 128 GLY A O 1
ATOM 973 N N . ARG A 1 129 ? 14.114 10.084 9.323 1.00 81.44 129 ARG A N 1
ATOM 974 C CA . ARG A 1 129 ? 14.921 10.560 8.182 1.00 81.44 129 ARG A CA 1
ATOM 975 C C . ARG A 1 129 ? 14.100 10.745 6.909 1.00 81.44 129 ARG A C 1
ATOM 977 O O . ARG A 1 129 ? 14.492 11.529 6.054 1.00 81.44 129 ARG A O 1
ATOM 984 N N . LEU A 1 130 ? 12.983 10.029 6.786 1.00 81.94 130 LEU A N 1
ATOM 985 C CA . LEU A 1 130 ? 12.028 10.191 5.696 1.00 81.94 130 LEU A CA 1
ATOM 986 C C . LEU A 1 130 ? 10.831 11.020 6.168 1.00 81.94 130 LEU A C 1
ATOM 988 O O . LEU A 1 130 ? 10.269 10.752 7.231 1.00 81.94 130 LEU A O 1
ATOM 992 N N . HIS A 1 131 ? 10.409 11.986 5.356 1.00 83.81 131 HIS A N 1
ATOM 993 C CA . HIS A 1 131 ? 9.093 12.593 5.507 1.00 83.81 131 HIS A CA 1
ATOM 994 C C . HIS A 1 131 ? 8.068 11.735 4.758 1.00 83.81 131 HIS A C 1
ATOM 996 O O . HIS A 1 131 ? 8.061 11.693 3.528 1.00 83.81 131 HIS A O 1
ATOM 1002 N N . VAL A 1 132 ? 7.229 11.017 5.500 1.00 86.44 132 VAL A N 1
ATOM 1003 C CA . VAL A 1 132 ? 6.242 10.084 4.944 1.00 86.44 132 VAL A CA 1
ATOM 1004 C C . VAL A 1 132 ? 4.895 10.793 4.878 1.00 86.44 132 VAL A C 1
ATOM 1006 O O . VAL A 1 132 ? 4.322 11.103 5.915 1.00 86.44 132 VAL A O 1
ATOM 1009 N N . HIS A 1 133 ? 4.372 11.033 3.675 1.00 85.38 133 HIS A N 1
ATOM 1010 C CA . HIS A 1 133 ? 3.031 11.611 3.526 1.00 85.38 133 HIS A CA 1
ATOM 1011 C C . HIS A 1 133 ? 1.927 10.577 3.800 1.00 85.38 133 HIS A C 1
ATOM 1013 O O . HIS A 1 133 ? 0.976 10.844 4.526 1.00 85.38 133 HIS A O 1
ATOM 1019 N N . LYS A 1 134 ? 2.062 9.372 3.236 1.00 88.94 134 LYS A N 1
ATOM 1020 C CA . LYS A 1 134 ? 1.142 8.244 3.429 1.00 88.94 134 LYS A CA 1
ATOM 1021 C C . LYS A 1 134 ? 1.921 6.940 3.301 1.00 88.94 134 LYS A C 1
ATOM 1023 O O . LYS A 1 134 ? 2.755 6.819 2.406 1.00 88.94 134 LYS A O 1
ATOM 1028 N N . ALA A 1 135 ? 1.635 5.974 4.165 1.00 91.62 135 ALA A N 1
ATOM 1029 C CA . ALA A 1 135 ? 2.119 4.610 4.024 1.00 91.62 135 ALA A CA 1
ATOM 1030 C C . ALA A 1 135 ? 0.961 3.620 4.137 1.00 91.62 135 ALA A C 1
ATOM 1032 O O . ALA A 1 135 ? 0.211 3.632 5.116 1.00 91.62 135 ALA A O 1
ATOM 1033 N N . GLY A 1 136 ? 0.834 2.781 3.107 1.00 92.88 136 GLY A N 1
ATOM 1034 C CA . GLY A 1 136 ? -0.243 1.805 2.993 1.00 92.88 136 GLY A CA 1
ATOM 1035 C C . GLY A 1 136 ? -1.629 2.440 3.061 1.00 92.88 136 GLY A C 1
ATOM 1036 O O . GLY A 1 136 ? -1.849 3.560 2.585 1.00 92.88 136 GLY A O 1
ATOM 1037 N N . THR A 1 137 ? -2.550 1.714 3.682 1.00 94.19 137 THR A N 1
ATOM 1038 C CA . THR A 1 137 ? -3.955 2.102 3.801 1.00 94.19 137 THR A CA 1
ATOM 1039 C C . THR A 1 137 ? -4.355 2.111 5.265 1.00 94.19 137 THR A C 1
ATOM 1041 O O . THR A 1 137 ? -4.006 1.190 6.000 1.00 94.19 137 THR A O 1
ATOM 1044 N N . THR A 1 138 ? -5.086 3.133 5.705 1.00 94.38 138 THR A N 1
ATOM 1045 C CA . THR A 1 138 ? -5.660 3.154 7.053 1.00 94.38 138 THR A CA 1
ATOM 1046 C C . THR A 1 138 ? -6.650 2.001 7.171 1.00 94.38 138 THR A C 1
ATOM 1048 O O . THR A 1 138 ? -7.651 1.977 6.468 1.00 94.38 138 THR A O 1
ATOM 1051 N N . ALA A 1 139 ? -6.328 1.022 8.012 1.00 94.38 139 ALA A N 1
ATOM 1052 C CA . ALA A 1 139 ? -7.116 -0.187 8.208 1.00 94.38 139 ALA A CA 1
ATOM 1053 C C . ALA A 1 139 ? -8.132 0.000 9.335 1.00 94.38 139 ALA A C 1
ATOM 1055 O O . ALA A 1 139 ? -9.314 -0.297 9.176 1.00 94.38 139 ALA A O 1
ATOM 1056 N N . PHE A 1 140 ? -7.671 0.559 10.454 1.00 93.75 140 PHE A N 1
ATOM 1057 C CA . PHE A 1 140 ? -8.482 0.753 11.646 1.00 93.75 140 PHE A CA 1
ATOM 1058 C C . PHE A 1 140 ? -8.212 2.120 12.265 1.00 93.75 140 PHE A C 1
ATOM 1060 O O . PHE A 1 140 ? -7.060 2.517 12.442 1.00 93.75 140 PHE A O 1
ATOM 1067 N N . GLN A 1 141 ? -9.271 2.808 12.664 1.00 92.38 141 GLN A N 1
ATOM 1068 C CA . GLN A 1 141 ? -9.201 3.982 13.523 1.00 92.38 141 GLN A CA 1
ATOM 1069 C C . GLN A 1 141 ? -9.352 3.524 14.974 1.00 92.38 141 GLN A C 1
ATOM 1071 O O . GLN A 1 141 ? -10.345 2.878 15.329 1.00 92.38 141 GLN A O 1
ATOM 1076 N N . MET A 1 142 ? -8.361 3.817 15.818 1.00 90.00 142 MET A N 1
ATOM 1077 C CA . MET A 1 142 ? -8.445 3.452 17.234 1.00 90.00 142 MET A CA 1
ATOM 1078 C C . MET A 1 142 ? -9.278 4.482 17.985 1.00 90.00 142 MET A C 1
ATOM 1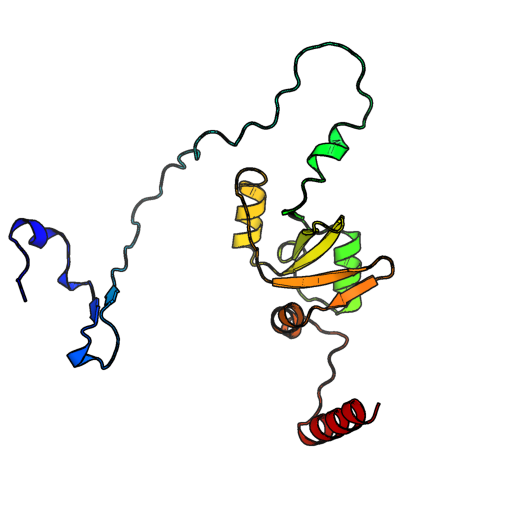080 O O . MET A 1 142 ? -9.050 5.689 17.894 1.00 90.00 142 MET A O 1
ATOM 1084 N N . THR A 1 143 ? -10.223 3.986 18.772 1.00 86.62 143 THR A N 1
ATOM 1085 C CA . THR A 1 143 ? -11.099 4.779 19.637 1.00 86.62 143 THR A CA 1
ATOM 1086 C C . THR A 1 143 ? -10.819 4.424 21.102 1.00 86.62 143 THR A C 1
ATOM 1088 O O . THR A 1 143 ? -10.236 3.373 21.374 1.00 86.62 143 THR A O 1
ATOM 1091 N N . PRO A 1 144 ? -11.225 5.254 22.081 1.00 81.94 144 PRO A N 1
ATOM 1092 C CA . PRO A 1 144 ? -11.009 4.942 23.497 1.00 81.94 144 PRO A CA 1
ATOM 1093 C C . PRO A 1 144 ? -11.624 3.607 23.946 1.00 81.94 144 PRO A C 1
ATOM 1095 O O . PRO A 1 144 ? -11.132 2.995 24.889 1.00 81.94 144 PRO A O 1
ATOM 1098 N N . THR A 1 145 ? -12.695 3.166 23.283 1.00 82.25 145 THR A N 1
ATOM 1099 C CA . THR A 1 145 ? -13.487 1.980 23.640 1.00 82.25 145 THR A CA 1
ATOM 1100 C C . THR A 1 145 ? -13.245 0.778 22.725 1.00 82.25 145 THR A C 1
ATOM 1102 O O . THR A 1 145 ? -13.768 -0.300 22.998 1.00 82.25 145 THR A O 1
ATOM 1105 N N . GLY A 1 146 ? -12.463 0.923 21.652 1.00 86.75 146 GLY A N 1
ATOM 1106 C CA . GLY A 1 146 ? -12.271 -0.144 20.673 1.00 86.75 146 GLY A CA 1
ATOM 1107 C C . GLY A 1 146 ? -11.619 0.331 19.378 1.00 86.75 146 GLY A C 1
ATOM 1108 O O . GLY A 1 146 ? -10.827 1.273 19.364 1.00 86.75 146 GLY A O 1
ATOM 1109 N N . CYS A 1 147 ? -11.971 -0.298 18.262 1.00 89.75 147 CYS A N 1
ATOM 1110 C CA . CYS A 1 147 ? -11.503 0.101 16.939 1.00 89.75 147 CYS A CA 1
ATOM 1111 C C . CYS A 1 147 ? -12.648 0.086 15.925 1.00 89.75 147 CYS A C 1
ATOM 1113 O O . CYS A 1 147 ? -13.573 -0.720 16.029 1.00 89.75 147 CYS A O 1
ATOM 1115 N N . VAL A 1 148 ? -12.574 0.996 14.958 1.00 91.19 148 VAL A N 1
ATOM 1116 C CA . VAL A 1 148 ? -13.503 1.088 13.828 1.00 91.19 148 VAL A CA 1
ATOM 1117 C C . VAL A 1 148 ? -12.720 0.778 12.561 1.00 91.19 148 VAL A C 1
ATOM 1119 O O . VAL A 1 148 ? -11.619 1.297 12.378 1.00 91.19 148 VAL A O 1
ATOM 1122 N N . VAL A 1 149 ? -13.258 -0.083 11.700 1.00 92.00 149 VAL A N 1
ATOM 1123 C CA . VAL A 1 149 ? -12.638 -0.382 10.402 1.00 92.00 149 VAL A CA 1
ATOM 1124 C C . VAL A 1 149 ? -12.896 0.785 9.458 1.00 92.00 149 VAL A C 1
ATOM 1126 O O . VAL A 1 149 ? -14.022 1.264 9.373 1.00 92.00 149 VAL A O 1
ATOM 1129 N N . ALA A 1 150 ? -11.866 1.245 8.757 1.00 92.06 150 ALA A N 1
ATOM 1130 C CA . ALA A 1 150 ? -12.036 2.230 7.694 1.00 92.06 150 ALA A CA 1
ATOM 1131 C C . ALA A 1 150 ? -12.378 1.525 6.372 1.00 92.06 150 ALA A C 1
ATOM 1133 O O . ALA A 1 150 ? -11.806 0.477 6.085 1.00 92.06 150 ALA A O 1
ATOM 1134 N N . ASP A 1 151 ? -13.240 2.110 5.539 1.00 89.81 151 ASP A N 1
ATOM 1135 C CA . ASP A 1 151 ? -13.715 1.490 4.288 1.00 89.81 151 ASP A CA 1
ATOM 1136 C C . ASP A 1 151 ? -12.587 1.067 3.336 1.00 89.81 151 ASP A C 1
ATOM 1138 O O . ASP A 1 151 ? -12.539 -0.077 2.872 1.00 89.81 151 ASP A O 1
ATOM 1142 N N . ASP A 1 152 ? -11.637 1.969 3.071 1.00 89.38 152 ASP A N 1
ATOM 1143 C CA . ASP A 1 152 ? -10.462 1.667 2.241 1.00 89.38 152 ASP A CA 1
ATOM 1144 C C . ASP A 1 152 ? -9.627 0.532 2.850 1.00 89.38 152 ASP A C 1
ATOM 1146 O O . ASP A 1 152 ? -9.083 -0.324 2.146 1.00 89.38 152 ASP A O 1
ATOM 1150 N N . GLY A 1 153 ? -9.545 0.531 4.178 1.00 89.88 153 GLY A N 1
ATOM 1151 C CA . GLY A 1 153 ? -8.899 -0.483 4.989 1.00 89.88 153 GLY A CA 1
ATOM 1152 C C . GLY A 1 153 ? -9.536 -1.850 4.837 1.00 89.88 153 GLY A C 1
ATOM 1153 O O . GLY A 1 153 ? -8.838 -2.821 4.549 1.00 89.88 153 GLY A O 1
ATOM 1154 N N . LEU A 1 154 ? -10.864 -1.907 4.970 1.00 89.25 154 LEU A N 1
ATOM 1155 C CA . LEU A 1 154 ? -11.660 -3.119 4.843 1.00 89.25 154 LEU A CA 1
ATOM 1156 C C . LEU A 1 154 ? -11.392 -3.795 3.501 1.00 89.25 154 LEU A C 1
ATOM 1158 O O . LEU A 1 154 ? -11.085 -4.981 3.472 1.00 89.25 154 LEU A O 1
ATOM 1162 N N . ARG A 1 155 ? -11.400 -3.045 2.393 1.00 90.31 155 ARG A N 1
ATOM 1163 C CA . ARG A 1 155 ? -11.110 -3.603 1.058 1.00 90.31 155 ARG A CA 1
ATOM 1164 C C . ARG A 1 155 ? -9.735 -4.265 0.971 1.00 90.31 155 ARG A C 1
ATOM 1166 O O . ARG A 1 155 ? -9.586 -5.259 0.264 1.00 90.31 155 ARG A O 1
ATOM 1173 N N . ALA A 1 156 ? -8.743 -3.721 1.671 1.00 91.12 156 ALA A N 1
ATOM 1174 C CA . ALA A 1 156 ? -7.391 -4.264 1.677 1.00 91.12 156 ALA A CA 1
ATOM 1175 C C . ALA A 1 156 ? -7.254 -5.505 2.573 1.00 91.12 156 ALA A C 1
ATOM 1177 O O . ALA A 1 156 ? -6.511 -6.421 2.228 1.00 91.12 156 ALA A O 1
ATOM 1178 N N . ILE A 1 157 ? -7.964 -5.548 3.705 1.00 92.62 157 ILE A N 1
ATOM 1179 C CA . ILE A 1 157 ? -7.773 -6.581 4.734 1.00 92.62 157 ILE A CA 1
ATOM 1180 C C . ILE A 1 157 ? -8.855 -7.663 4.752 1.00 92.62 157 ILE A C 1
ATOM 1182 O O . ILE A 1 157 ? -8.629 -8.693 5.371 1.00 92.62 157 ILE A O 1
ATOM 1186 N N . VAL A 1 158 ? -9.999 -7.481 4.079 1.00 91.19 158 VAL A N 1
ATOM 1187 C CA . VAL A 1 158 ? -11.167 -8.385 4.172 1.00 91.19 158 VAL A CA 1
ATOM 1188 C C . VAL A 1 158 ? -10.824 -9.839 3.854 1.00 91.19 158 VAL A C 1
ATOM 1190 O O . VAL A 1 158 ? -11.347 -10.747 4.484 1.00 91.19 158 VAL A O 1
ATOM 1193 N N . ARG A 1 159 ? -9.885 -10.069 2.928 1.00 91.56 159 ARG A N 1
ATOM 1194 C CA . ARG A 1 159 ? -9.416 -11.416 2.558 1.00 91.56 159 ARG A CA 1
ATOM 1195 C C . ARG A 1 159 ? -8.647 -12.124 3.674 1.00 91.56 159 ARG A C 1
ATOM 1197 O O . ARG A 1 159 ? -8.435 -13.326 3.589 1.00 91.56 159 ARG A O 1
ATOM 1204 N N . HIS A 1 160 ? -8.211 -11.370 4.673 1.00 92.12 160 HIS A N 1
ATOM 1205 C CA . HIS A 1 160 ? -7.470 -11.837 5.835 1.00 92.12 160 HIS A CA 1
ATOM 1206 C C . HIS A 1 160 ? -8.327 -11.843 7.107 1.00 92.12 160 HIS A C 1
ATOM 1208 O O . HIS A 1 160 ? -7.805 -12.184 8.162 1.00 92.12 160 HIS A O 1
ATOM 1214 N N . CYS A 1 161 ? -9.604 -11.451 7.030 1.00 92.44 161 CYS A N 1
ATOM 1215 C CA . CYS A 1 161 ? -10.534 -11.500 8.154 1.00 92.44 161 CYS A CA 1
ATOM 1216 C C . CYS A 1 161 ? -11.285 -12.835 8.142 1.00 92.44 161 CYS A C 1
ATOM 1218 O O . CYS A 1 161 ? -11.967 -13.147 7.165 1.00 92.44 161 CYS A O 1
ATOM 1220 N N . SER A 1 162 ? -11.209 -13.599 9.231 1.00 90.25 162 SER A N 1
ATOM 1221 C CA . SER A 1 162 ? -12.016 -14.812 9.408 1.00 90.25 162 SER A CA 1
ATOM 1222 C C . SER A 1 162 ? -13.292 -14.581 10.220 1.00 90.25 162 SER A C 1
ATOM 1224 O O . SER A 1 162 ? -14.182 -15.427 10.213 1.00 90.25 162 SER A O 1
ATOM 1226 N N . GLU A 1 163 ? -13.396 -13.457 10.932 1.00 89.00 163 GLU A N 1
ATOM 1227 C CA . GLU A 1 163 ? -14.558 -13.122 11.757 1.00 89.00 163 GLU A CA 1
ATOM 1228 C C . GLU A 1 163 ? -15.284 -11.879 11.243 1.00 89.00 163 GLU A C 1
ATOM 1230 O O . GLU A 1 163 ? -14.713 -11.040 10.546 1.00 89.00 163 GLU A O 1
ATOM 1235 N N . ARG A 1 164 ? -16.559 -11.739 11.632 1.00 85.75 164 ARG A N 1
ATOM 1236 C CA . ARG A 1 164 ? -17.427 -10.601 11.267 1.00 85.75 164 ARG A CA 1
ATOM 1237 C C . ARG A 1 164 ? -17.592 -10.406 9.754 1.00 85.75 164 ARG A C 1
ATOM 1239 O O . ARG A 1 164 ? -17.857 -9.296 9.298 1.00 85.75 164 ARG A O 1
ATOM 1246 N N . VAL A 1 165 ? -17.468 -11.489 8.990 1.00 86.50 165 VAL A N 1
ATOM 1247 C CA . VAL A 1 165 ? -17.752 -11.528 7.555 1.00 86.50 165 VAL A CA 1
ATOM 1248 C C . VAL A 1 165 ? -19.136 -12.134 7.358 1.00 86.50 165 VAL A C 1
ATOM 1250 O O . VAL A 1 165 ? -19.371 -13.285 7.720 1.00 86.50 165 VAL A O 1
ATOM 1253 N N . ILE A 1 166 ? -20.050 -11.349 6.793 1.00 87.12 166 ILE A N 1
ATOM 1254 C CA . ILE A 1 166 ? -21.386 -11.803 6.403 1.00 87.12 166 ILE A CA 1
ATOM 1255 C C . ILE A 1 166 ? -21.399 -11.869 4.881 1.00 87.12 166 ILE A C 1
ATOM 1257 O O . ILE A 1 166 ? -21.057 -10.895 4.213 1.00 87.12 166 ILE A O 1
ATOM 1261 N N . THR A 1 167 ? -21.752 -13.032 4.340 1.00 86.44 167 THR A N 1
ATOM 1262 C CA . THR A 1 167 ? -21.967 -13.203 2.901 1.00 86.44 167 THR A CA 1
ATOM 1263 C C . THR A 1 167 ? -23.458 -13.081 2.649 1.00 86.44 167 THR A C 1
ATOM 1265 O O . THR A 1 167 ? -24.232 -13.790 3.284 1.00 86.44 167 THR A O 1
ATOM 1268 N N . LEU A 1 168 ? -23.833 -12.163 1.767 1.00 89.50 168 LEU A N 1
ATOM 1269 C CA . LEU A 1 168 ? -25.210 -11.923 1.351 1.00 89.50 168 LEU A CA 1
ATOM 1270 C C . LEU A 1 168 ? -25.288 -12.128 -0.153 1.00 89.50 168 LEU A C 1
ATOM 1272 O O . LEU A 1 168 ? -24.312 -11.858 -0.866 1.00 89.50 168 LEU A O 1
ATOM 1276 N N . ASP A 1 169 ? -26.439 -12.579 -0.629 1.00 91.50 169 ASP A N 1
ATOM 1277 C CA . ASP A 1 169 ? -26.713 -12.513 -2.056 1.00 91.50 169 ASP A CA 1
ATOM 1278 C C . ASP A 1 169 ? -27.048 -11.067 -2.489 1.00 91.50 169 ASP A C 1
ATOM 1280 O O . ASP A 1 169 ? -27.229 -10.153 -1.675 1.00 91.50 169 ASP A O 1
ATOM 1284 N N . MET A 1 170 ? -27.066 -10.830 -3.801 1.00 88.56 170 MET A N 1
ATOM 1285 C CA . MET A 1 170 ? -27.336 -9.493 -4.336 1.00 88.56 170 MET A CA 1
ATOM 1286 C C . MET A 1 170 ? -28.782 -9.035 -4.111 1.00 88.56 170 MET A C 1
ATOM 1288 O O . MET A 1 170 ? -29.026 -7.826 -4.042 1.00 88.56 170 MET A O 1
ATOM 1292 N N . ASP A 1 171 ? -29.725 -9.966 -3.982 1.00 90.06 171 ASP A N 1
ATOM 1293 C CA . ASP A 1 171 ? -31.143 -9.668 -3.794 1.00 90.06 171 ASP A CA 1
ATOM 1294 C C . ASP A 1 171 ? -31.404 -9.238 -2.336 1.00 90.06 171 ASP A C 1
ATOM 1296 O O . ASP A 1 171 ? -32.028 -8.203 -2.095 1.00 90.06 171 ASP A O 1
ATOM 1300 N N . GLU A 1 172 ? -30.831 -9.951 -1.365 1.00 87.88 172 GLU A N 1
ATOM 1301 C CA . GLU A 1 172 ? -30.780 -9.630 0.065 1.00 87.88 172 GLU A CA 1
ATOM 1302 C C . GLU A 1 172 ? -30.074 -8.293 0.312 1.00 87.88 172 GLU A C 1
ATOM 1304 O O . GLU A 1 172 ? -30.584 -7.435 1.039 1.00 87.88 172 GLU A O 1
ATOM 1309 N N . PHE A 1 173 ? -28.921 -8.067 -0.330 1.00 85.88 173 PHE A N 1
ATOM 1310 C CA . PHE A 1 173 ? -28.195 -6.801 -0.214 1.00 85.88 173 PHE A CA 1
ATOM 1311 C C . PHE A 1 173 ? -29.032 -5.614 -0.711 1.00 85.88 173 PHE A C 1
ATOM 1313 O O . PHE A 1 173 ? -29.077 -4.564 -0.064 1.00 85.88 173 PHE A O 1
ATOM 1320 N N . SER A 1 174 ? -29.730 -5.789 -1.837 1.00 86.56 174 SER A N 1
ATOM 1321 C CA . SER A 1 174 ? -30.588 -4.752 -2.420 1.00 86.56 174 SER A CA 1
ATOM 1322 C C . SER A 1 174 ? -31.751 -4.377 -1.498 1.00 86.56 174 SER A 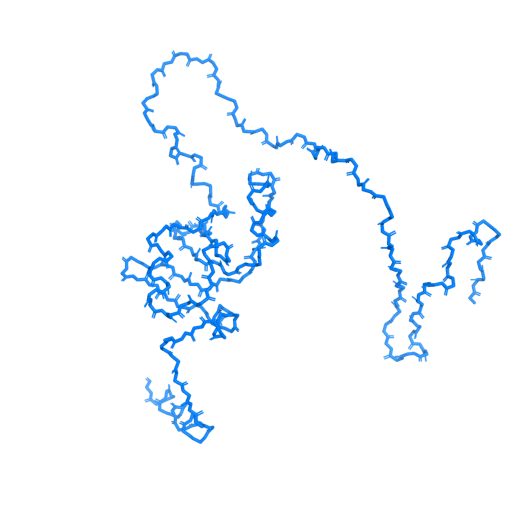C 1
ATOM 1324 O O . SER A 1 174 ? -32.105 -3.202 -1.408 1.00 86.56 174 SER A O 1
ATOM 1326 N N . GLN A 1 175 ? -32.305 -5.346 -0.764 1.00 85.88 175 GLN A N 1
ATOM 1327 C CA . GLN A 1 175 ? -33.358 -5.098 0.224 1.00 85.88 175 GLN A CA 1
ATOM 1328 C C . GLN A 1 175 ? -32.834 -4.308 1.431 1.00 85.88 175 GLN A C 1
ATOM 1330 O O . GLN A 1 175 ? -33.489 -3.365 1.869 1.00 85.88 175 GLN A O 1
ATOM 1335 N N . MET A 1 176 ? -31.629 -4.606 1.934 1.00 78.44 176 MET A N 1
ATOM 1336 C CA . MET A 1 176 ? -31.046 -3.848 3.054 1.00 78.44 176 MET A CA 1
ATOM 1337 C C . MET A 1 176 ? -30.776 -2.374 2.716 1.00 78.44 176 MET A C 1
ATOM 1339 O O . MET A 1 176 ? -30.920 -1.509 3.580 1.00 78.44 176 MET A O 1
ATOM 1343 N N . GLY A 1 177 ? -30.398 -2.075 1.469 1.00 67.56 177 GLY A N 1
ATOM 1344 C CA . GLY A 1 177 ? -30.157 -0.702 1.014 1.00 67.56 177 GLY A CA 1
ATOM 1345 C C . GLY A 1 177 ? -31.409 0.184 1.028 1.00 67.56 177 GLY A C 1
ATOM 1346 O O . GLY A 1 177 ? -31.292 1.392 1.214 1.00 67.56 177 GLY A O 1
ATOM 1347 N N . GLN A 1 178 ? -32.601 -0.406 0.883 1.00 61.38 178 GLN A N 1
ATOM 1348 C CA . GLN A 1 178 ? -33.876 0.321 0.936 1.00 61.38 178 GLN A CA 1
ATOM 1349 C C . GLN A 1 178 ? -34.232 0.746 2.368 1.00 61.38 178 GLN A C 1
ATOM 1351 O O . GLN A 1 178 ? -34.641 1.884 2.575 1.00 61.38 178 GLN A O 1
ATOM 1356 N N . PHE A 1 179 ? -33.963 -0.101 3.368 1.00 55.00 179 PHE A N 1
ATOM 1357 C CA . PHE A 1 179 ? -34.192 0.238 4.780 1.00 55.00 179 PHE A CA 1
ATOM 1358 C C . PHE A 1 179 ? -33.285 1.366 5.295 1.00 55.00 179 PHE A C 1
ATOM 1360 O O . PHE A 1 179 ? -33.675 2.094 6.202 1.00 55.00 179 PHE A O 1
ATOM 1367 N N . ALA A 1 180 ? -32.090 1.538 4.720 1.00 55.47 180 ALA A N 1
ATOM 1368 C CA . ALA A 1 180 ? -31.146 2.582 5.129 1.00 55.47 180 ALA A CA 1
ATOM 1369 C C . ALA A 1 180 ? -31.508 3.993 4.619 1.00 55.47 180 ALA A C 1
ATOM 1371 O O . ALA A 1 180 ? -30.923 4.968 5.083 1.00 55.47 180 ALA A O 1
ATOM 1372 N N . LEU A 1 181 ? -32.436 4.111 3.661 1.00 52.03 181 LEU A N 1
ATOM 1373 C CA . LEU A 1 181 ? -32.898 5.392 3.106 1.00 52.03 181 LEU A CA 1
ATOM 1374 C C . LEU A 1 181 ? -34.198 5.899 3.754 1.00 52.03 181 LEU A C 1
ATOM 1376 O O . LEU A 1 181 ? -34.592 7.037 3.505 1.00 52.03 181 LEU A O 1
ATOM 1380 N N . GLU A 1 182 ? -34.859 5.075 4.570 1.00 46.06 182 GLU A N 1
ATOM 1381 C CA . GLU A 1 182 ? -36.134 5.398 5.231 1.00 46.06 182 GLU A CA 1
ATOM 1382 C C . GLU A 1 182 ? -35.981 5.835 6.704 1.00 46.06 182 GLU A C 1
ATOM 1384 O O . GLU A 1 182 ? -36.978 6.101 7.377 1.00 46.06 182 GLU A O 1
ATOM 1389 N N . THR A 1 183 ? -34.745 5.963 7.199 1.00 41.25 183 THR A N 1
ATOM 1390 C CA . THR A 1 183 ? -34.395 6.509 8.528 1.00 41.25 183 THR A CA 1
ATOM 1391 C C . THR A 1 183 ? -33.525 7.746 8.410 1.00 41.25 183 THR A C 1
ATOM 1393 O O . THR A 1 183 ? -33.779 8.718 9.155 1.00 41.25 183 THR A O 1
#

Radius of gyration: 25.29 Å; chains: 1; bounding box: 64×37×74 Å

pLDDT: mean 79.37, std 18.32, range [32.41, 95.38]

Secondary structure (DSSP, 8-state):
-PPPPGGGGGS-GGGSEEE-HHHHTS--EEE------SPPP----S--S---PPP-------TTHHHHGGG-TT-EEEPPHHHHHHHHHHHTB-S-GGGEEEEE-TTS-EEEEE--HHHHHHHHHTTTTS--S--SEEEEEEETTEEEE-HHHHHHHGGGB-SS-----HHHHHHHHHHTT--

InterPro domains:
  IPR001678 SAM-dependent methyltransferase RsmB-F/NOP2-type domain [PS51686] (1-37)
  IPR023267 RNA (C5-cytosine) methyltransferase [PTHR22808] (2-176)
  IPR029063 S-adenosyl-L-methionine-dependent methyltransferase superfamily [G3DSA:3.40.50.150] (3-152)

Foldseek 3Di:
DDDDDPVCPPVPCVQKDWDDCVVNVDDTDIDDDDDDPDDDPPDPDPDQPDPDDPDPDDDDDPPCVVVVVVDDAQAKAQDDPVQCCQVCVVFVFPDDSLQWIWHQHPVRWTFIAGADNVQSVVSVVCGSRDRDPDGHGRQWTDDPVGIDGDPRNCVVRVVRGPPPDDDDDPVRVVVVVVVVVVD